Protein AF-A0A2D7NX62-F1 (afdb_monomer_lite)

Foldseek 3Di:
DKDKDKDFAPAPVVVVVCVVPDPCLVQFFDPVPWDWADPDGGMIMIITHGDPVNVCVVVVVDDDDDDPDDDDD

pLDDT: mean 70.57, std 18.41, range [36.34, 88.75]

Sequence (73 aa):
MILVFKVSFNNYIVWKKEFDAHKERAAVCEESKTTVGKINDISCMVMLTMSTWRYVAINELRLPEKVEGIRDS

Secondary structure (DSSP, 8-state):
-EEEEEEE-S-HHHHHHHHHH-HHHHHHS-GGG-EEEEEETTEEEEEEE--HHHHHHHHHT--SS--------

Radius of gyration: 15.06 Å; chains: 1; bounding box: 40×37×28 Å

Structure (mmCIF, N/CA/C/O backbone):
data_AF-A0A2D7NX62-F1
#
_entry.id   AF-A0A2D7NX62-F1
#
loop_
_atom_site.group_PDB
_atom_site.id
_atom_site.type_symbol
_atom_site.label_atom_id
_atom_site.label_alt_id
_atom_site.label_comp_id
_atom_site.label_asym_id
_atom_site.label_entity_id
_atom_site.label_seq_id
_atom_site.pdbx_PDB_ins_code
_atom_site.Cartn_x
_atom_site.Cartn_y
_atom_site.Cartn_z
_atom_site.occupancy
_atom_site.B_iso_or_equiv
_atom_site.auth_seq_id
_atom_site.auth_comp_id
_atom_site.auth_asym_id
_atom_site.auth_atom_id
_atom_site.pdbx_PDB_model_num
ATOM 1 N N . MET A 1 1 ? 8.373 -12.009 -9.358 1.00 74.62 1 MET A N 1
ATOM 2 C CA . MET A 1 1 ? 8.084 -12.655 -8.053 1.00 74.62 1 MET A CA 1
ATOM 3 C C . MET A 1 1 ? 6.991 -11.857 -7.356 1.00 74.62 1 MET A C 1
ATOM 5 O O . MET A 1 1 ? 6.984 -10.641 -7.513 1.00 74.62 1 MET A O 1
ATOM 9 N N . ILE A 1 2 ? 6.059 -12.508 -6.657 1.00 81.25 2 ILE A N 1
ATOM 10 C CA . ILE A 1 2 ? 4.971 -11.829 -5.935 1.00 81.25 2 ILE A CA 1
ATOM 11 C C . ILE A 1 2 ? 5.244 -11.962 -4.439 1.00 81.25 2 ILE A C 1
ATOM 13 O O . ILE A 1 2 ? 5.448 -13.071 -3.955 1.00 81.25 2 ILE A O 1
ATOM 17 N N . LEU A 1 3 ? 5.253 -10.838 -3.725 1.00 80.88 3 LEU A N 1
ATOM 18 C CA . LEU A 1 3 ? 5.386 -10.791 -2.273 1.00 80.88 3 LEU A CA 1
ATOM 19 C C . LEU A 1 3 ? 4.059 -10.318 -1.680 1.00 80.88 3 LEU A C 1
ATOM 21 O O . LEU A 1 3 ? 3.590 -9.227 -2.007 1.00 80.88 3 LEU A O 1
ATOM 25 N N . VAL A 1 4 ? 3.461 -11.125 -0.806 1.00 83.69 4 VAL A N 1
ATOM 26 C CA . VAL A 1 4 ? 2.233 -10.767 -0.088 1.00 83.69 4 VAL A CA 1
ATOM 27 C C . VAL A 1 4 ? 2.535 -10.719 1.398 1.00 83.69 4 VAL A C 1
ATOM 29 O O . VAL A 1 4 ? 3.047 -11.684 1.958 1.00 83.69 4 VAL A O 1
ATOM 32 N N . PHE A 1 5 ? 2.218 -9.602 2.045 1.00 83.25 5 PHE A N 1
ATOM 33 C CA . PHE A 1 5 ? 2.416 -9.438 3.481 1.00 83.25 5 PHE A CA 1
ATOM 34 C C . PHE A 1 5 ? 1.286 -8.622 4.102 1.00 83.25 5 PHE A C 1
ATOM 36 O O . PHE A 1 5 ? 0.652 -7.781 3.458 1.00 83.25 5 PHE A O 1
ATOM 43 N N . LYS A 1 6 ? 1.023 -8.901 5.378 1.00 86.44 6 LYS A N 1
ATOM 44 C CA . LYS A 1 6 ? 0.086 -8.143 6.202 1.00 86.44 6 LYS A CA 1
ATOM 45 C C . LYS A 1 6 ? 0.858 -7.063 6.948 1.00 86.44 6 LYS A C 1
ATOM 47 O O . LYS A 1 6 ? 1.850 -7.359 7.605 1.00 86.44 6 LYS A O 1
ATOM 52 N N . VAL A 1 7 ? 0.370 -5.832 6.874 1.00 86.69 7 VAL A N 1
ATOM 53 C CA . VAL A 1 7 ? 0.916 -4.688 7.605 1.00 86.69 7 VAL A CA 1
ATOM 54 C C . VAL A 1 7 ? -0.091 -4.271 8.662 1.00 86.69 7 VAL A C 1
ATOM 56 O O . VAL A 1 7 ? -1.287 -4.197 8.375 1.00 86.69 7 VAL A O 1
ATOM 59 N N . SER A 1 8 ? 0.395 -3.999 9.868 1.00 87.38 8 SER A N 1
ATOM 60 C CA . SER A 1 8 ? -0.379 -3.374 10.939 1.00 87.38 8 SER A CA 1
ATOM 61 C C . SER A 1 8 ? 0.043 -1.913 11.074 1.00 87.38 8 SER A C 1
ATOM 63 O O . SER A 1 8 ? 1.229 -1.602 10.980 1.00 87.38 8 SER A O 1
ATOM 65 N N . PHE A 1 9 ? -0.912 -1.016 11.286 1.00 84.44 9 PHE A N 1
ATOM 66 C CA . PHE A 1 9 ? -0.684 0.426 11.385 1.00 84.44 9 PHE A CA 1
ATOM 67 C C . PHE A 1 9 ? -1.724 1.068 12.300 1.00 84.44 9 PHE A C 1
ATOM 69 O O . PHE A 1 9 ? -2.831 0.564 12.461 1.00 84.44 9 PHE A O 1
ATOM 76 N N . ASN A 1 10 ? -1.379 2.227 12.859 1.00 84.88 10 ASN A N 1
ATOM 77 C CA . ASN A 1 10 ? -2.291 2.994 13.711 1.00 84.88 10 ASN A CA 1
ATOM 78 C C . ASN A 1 10 ? -3.276 3.848 12.896 1.00 84.88 10 ASN A C 1
ATOM 80 O O . ASN A 1 10 ? -4.350 4.186 13.382 1.00 84.88 10 ASN A O 1
ATOM 84 N N . ASN A 1 11 ? -2.908 4.224 11.665 1.00 85.62 11 ASN A N 1
ATOM 85 C CA . ASN A 1 11 ? -3.747 5.024 10.778 1.00 85.62 11 ASN A CA 1
ATOM 86 C C . ASN A 1 11 ? -3.486 4.657 9.310 1.00 85.62 11 ASN A C 1
ATOM 88 O O . ASN A 1 11 ? -2.414 4.942 8.773 1.00 85.62 11 ASN A O 1
ATOM 92 N N . TYR A 1 12 ? -4.486 4.057 8.658 1.00 84.44 12 TYR A N 1
ATOM 93 C CA . TYR A 1 12 ? -4.391 3.613 7.265 1.00 84.44 12 TYR A CA 1
ATOM 94 C C . TYR A 1 12 ? -4.082 4.750 6.284 1.00 84.44 12 TYR A C 1
ATOM 96 O O . TYR A 1 12 ? -3.295 4.562 5.364 1.00 84.44 12 TYR A O 1
ATOM 104 N N . ILE A 1 13 ? -4.694 5.924 6.462 1.00 86.62 13 ILE A N 1
ATOM 105 C CA . ILE A 1 13 ? -4.577 7.041 5.512 1.00 86.62 13 ILE A CA 1
ATOM 106 C C . ILE A 1 13 ? -3.153 7.600 5.535 1.00 86.62 13 ILE A C 1
ATOM 108 O O . ILE A 1 13 ? -2.553 7.811 4.481 1.00 86.62 13 ILE A O 1
ATOM 112 N N . VAL A 1 14 ? -2.606 7.805 6.737 1.00 88.06 14 VAL A N 1
ATOM 113 C CA . VAL A 1 14 ? -1.231 8.291 6.921 1.00 88.06 14 VAL A CA 1
ATOM 114 C C . VAL A 1 14 ? -0.241 7.271 6.368 1.00 88.06 14 VAL A C 1
ATOM 116 O O . VAL A 1 14 ? 0.582 7.617 5.523 1.00 88.06 14 VAL A O 1
ATOM 119 N N . TRP A 1 15 ? -0.395 6.001 6.755 1.00 88.75 15 TRP A N 1
ATOM 120 C CA . TRP A 1 15 ? 0.462 4.922 6.274 1.00 88.75 15 TRP A CA 1
ATOM 121 C C . TRP A 1 15 ? 0.416 4.783 4.747 1.00 88.75 15 TRP A C 1
ATOM 123 O O . TRP A 1 15 ? 1.457 4.679 4.108 1.00 88.75 15 TRP A O 1
ATOM 133 N N . LYS A 1 16 ? -0.772 4.832 4.132 1.00 87.56 16 LYS A N 1
ATOM 134 C CA . LYS A 1 16 ? -0.930 4.694 2.678 1.00 87.56 16 LYS A CA 1
ATOM 135 C C . LYS A 1 16 ? -0.254 5.841 1.931 1.00 87.56 16 LYS A C 1
ATOM 137 O O . LYS A 1 16 ? 0.384 5.599 0.911 1.00 87.56 16 LYS A O 1
ATOM 142 N N . LYS A 1 17 ? -0.339 7.066 2.457 1.00 88.12 17 LYS A N 1
ATOM 143 C CA . LYS A 1 17 ? 0.336 8.237 1.886 1.00 88.12 17 LYS A CA 1
ATOM 144 C C . LYS A 1 17 ? 1.859 8.098 1.934 1.00 88.12 17 LYS A C 1
ATOM 146 O O . LYS A 1 17 ? 2.517 8.375 0.937 1.00 88.12 17 LYS A O 1
ATOM 151 N N . GLU A 1 18 ? 2.413 7.656 3.060 1.00 87.81 18 GLU A N 1
ATOM 152 C CA . GLU A 1 18 ? 3.855 7.403 3.195 1.00 87.81 18 GLU A CA 1
ATOM 153 C C . GLU A 1 18 ? 4.312 6.249 2.301 1.00 87.81 18 GLU A C 1
ATOM 155 O O . GLU A 1 18 ? 5.313 6.364 1.595 1.00 87.81 18 GLU A O 1
ATOM 160 N N . PHE A 1 19 ? 3.534 5.165 2.271 1.00 85.56 19 PHE A N 1
ATOM 161 C CA . PHE A 1 19 ? 3.778 4.020 1.409 1.00 85.56 19 PHE A CA 1
ATOM 162 C C . PHE A 1 19 ? 3.780 4.431 -0.067 1.00 85.56 19 PHE A C 1
ATOM 164 O O . PHE A 1 19 ? 4.690 4.045 -0.789 1.00 85.56 19 PHE A O 1
ATOM 171 N N . ASP A 1 20 ? 2.818 5.228 -0.542 1.00 83.50 20 ASP A N 1
ATOM 172 C CA . ASP A 1 20 ? 2.754 5.704 -1.937 1.00 83.50 20 ASP A CA 1
ATOM 173 C C . ASP A 1 20 ? 3.809 6.760 -2.289 1.00 83.50 20 ASP A C 1
ATOM 175 O O . ASP A 1 20 ? 4.188 6.867 -3.451 1.00 83.50 20 ASP A O 1
ATOM 179 N N . ALA A 1 21 ? 4.352 7.481 -1.307 1.00 85.81 21 ALA A N 1
ATOM 180 C CA . ALA A 1 21 ? 5.435 8.441 -1.519 1.00 85.81 21 ALA A CA 1
ATOM 181 C C . ALA A 1 21 ? 6.847 7.813 -1.490 1.00 85.81 21 ALA A C 1
ATOM 183 O O . ALA A 1 21 ? 7.839 8.510 -1.732 1.00 85.81 21 ALA A O 1
ATOM 184 N N . HIS A 1 22 ? 6.974 6.521 -1.169 1.00 82.94 22 HIS A N 1
ATOM 185 C CA . HIS A 1 22 ? 8.271 5.890 -0.932 1.00 82.94 22 HIS A CA 1
ATOM 186 C C . HIS A 1 22 ? 9.040 5.630 -2.239 1.00 82.94 22 HIS A C 1
ATOM 188 O O . HIS A 1 22 ? 8.740 4.696 -2.982 1.00 82.94 22 HIS A O 1
ATOM 194 N N . LYS A 1 23 ? 10.092 6.420 -2.493 1.00 76.44 23 LYS A N 1
ATOM 195 C CA . LYS A 1 23 ? 10.881 6.409 -3.746 1.00 76.44 23 LYS A CA 1
ATOM 196 C C . LYS A 1 23 ? 11.474 5.046 -4.114 1.00 76.44 23 LYS A C 1
ATOM 198 O O . LYS A 1 23 ? 11.626 4.731 -5.290 1.00 76.44 23 LYS A O 1
ATOM 203 N N . GLU A 1 24 ? 11.791 4.223 -3.120 1.00 73.19 24 GLU A N 1
ATOM 204 C CA . GLU A 1 24 ? 12.359 2.889 -3.349 1.00 73.19 24 GLU A CA 1
ATOM 205 C C . GLU A 1 24 ? 11.328 1.881 -3.883 1.00 73.19 24 GLU A C 1
ATOM 207 O O . GLU A 1 24 ? 11.704 0.847 -4.434 1.00 73.19 24 GLU A O 1
ATOM 212 N N . ARG A 1 25 ? 10.021 2.173 -3.805 1.00 72.69 25 ARG A N 1
ATOM 213 C CA . ARG A 1 25 ? 8.995 1.293 -4.384 1.00 72.69 25 ARG A CA 1
ATOM 214 C C . ARG A 1 25 ? 9.074 1.255 -5.894 1.00 72.69 25 ARG A C 1
ATOM 216 O O . ARG A 1 25 ? 9.069 0.162 -6.448 1.00 72.69 25 ARG A O 1
ATOM 223 N N . ALA A 1 26 ? 9.259 2.409 -6.527 1.00 70.31 26 ALA A N 1
ATOM 224 C CA . ALA A 1 26 ? 9.527 2.487 -7.953 1.00 70.31 26 ALA A CA 1
ATOM 225 C C . ALA A 1 26 ? 10.816 1.745 -8.331 1.00 70.31 26 ALA A C 1
ATOM 227 O O . ALA A 1 26 ? 10.938 1.317 -9.473 1.00 70.31 26 ALA A O 1
ATOM 228 N N . ALA A 1 27 ? 11.777 1.598 -7.403 1.00 67.69 27 ALA A N 1
ATOM 229 C CA . ALA A 1 27 ? 13.037 0.884 -7.611 1.00 67.69 27 ALA A CA 1
ATOM 230 C C . ALA A 1 27 ? 12.876 -0.646 -7.556 1.00 67.69 27 ALA A C 1
ATOM 232 O O . ALA A 1 27 ? 13.493 -1.341 -8.359 1.00 67.69 27 ALA A O 1
ATOM 233 N N . VAL A 1 28 ? 12.034 -1.158 -6.655 1.00 67.19 28 VAL A N 1
ATOM 234 C CA . VAL A 1 28 ? 11.940 -2.594 -6.326 1.00 67.19 28 VAL A CA 1
ATOM 235 C C . VAL A 1 28 ? 10.693 -3.270 -6.915 1.00 67.19 28 VAL A C 1
ATOM 237 O O . VAL A 1 28 ? 10.716 -4.462 -7.222 1.00 67.19 28 VAL A O 1
ATOM 240 N N . CYS A 1 29 ? 9.596 -2.534 -7.088 1.00 73.12 29 CYS A N 1
ATOM 241 C CA . CYS A 1 29 ? 8.279 -3.082 -7.407 1.00 73.12 29 CYS A CA 1
ATOM 242 C C . CYS A 1 29 ? 7.662 -2.409 -8.638 1.00 73.12 29 CYS A C 1
ATOM 244 O O . CYS A 1 29 ? 7.839 -1.218 -8.878 1.00 73.12 29 CYS A O 1
ATO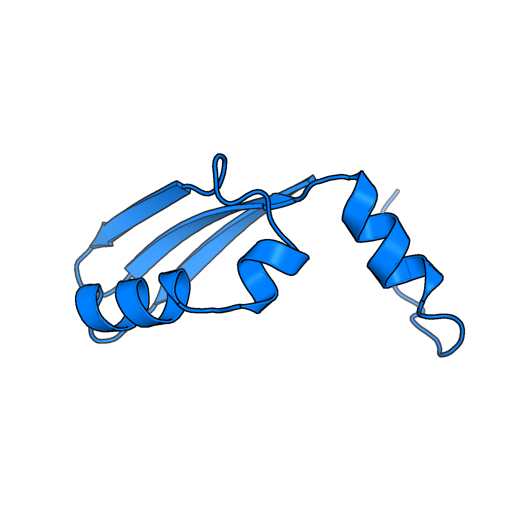M 246 N N . GLU A 1 30 ? 6.874 -3.166 -9.402 1.00 78.06 30 GLU A N 1
ATOM 247 C CA . GLU A 1 30 ? 5.996 -2.5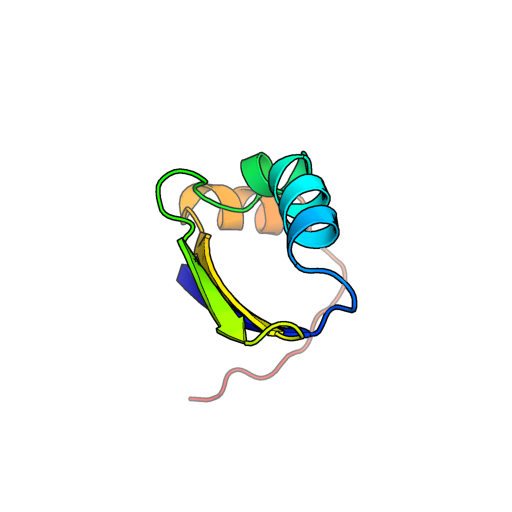94 -10.421 1.00 78.06 30 GLU A CA 1
ATOM 248 C C . GLU A 1 30 ? 4.794 -1.947 -9.722 1.00 78.06 30 GLU A C 1
ATOM 250 O O . GLU A 1 30 ? 3.891 -2.630 -9.227 1.00 78.06 30 GLU A O 1
ATOM 255 N N . GLU A 1 31 ? 4.785 -0.614 -9.655 1.00 73.81 31 GLU A N 1
ATOM 256 C CA . GLU A 1 31 ? 3.728 0.150 -8.980 1.00 73.81 31 GLU A CA 1
ATOM 257 C C . GLU A 1 31 ? 2.348 -0.103 -9.596 1.00 73.81 31 GLU A C 1
ATOM 259 O O . GLU A 1 31 ? 1.376 -0.267 -8.863 1.00 73.81 31 GLU A O 1
ATOM 264 N N . SER A 1 32 ? 2.274 -0.259 -10.923 1.00 78.50 32 SER A N 1
ATOM 265 C CA . SER A 1 32 ? 1.036 -0.559 -11.659 1.00 78.50 32 SER A CA 1
ATOM 266 C C . SER A 1 32 ? 0.409 -1.912 -11.307 1.00 78.50 32 SER A C 1
ATOM 268 O O . SER A 1 32 ? -0.776 -2.120 -11.550 1.00 78.50 32 SER A O 1
ATOM 270 N N . LYS A 1 33 ? 1.192 -2.831 -10.731 1.00 80.62 33 LYS A N 1
ATOM 271 C CA . LYS A 1 33 ? 0.755 -4.169 -10.305 1.00 80.62 33 LYS A CA 1
ATOM 272 C C . LYS A 1 33 ? 0.783 -4.339 -8.788 1.00 80.62 33 LYS A C 1
ATOM 274 O O . LYS A 1 33 ? 0.614 -5.452 -8.287 1.00 80.62 33 LYS A O 1
ATOM 279 N N . THR A 1 34 ? 1.038 -3.262 -8.049 1.00 81.50 34 THR A N 1
ATOM 280 C CA . THR A 1 34 ? 0.989 -3.276 -6.592 1.00 81.50 34 THR A CA 1
ATOM 281 C C . THR A 1 34 ? -0.442 -3.053 -6.135 1.00 81.50 34 THR A C 1
ATOM 283 O O . THR A 1 34 ? -1.041 -2.024 -6.436 1.00 81.50 34 THR A O 1
ATOM 286 N N . THR A 1 35 ? -0.975 -3.993 -5.358 1.00 86.00 35 THR A N 1
ATOM 287 C CA . THR A 1 35 ? -2.335 -3.896 -4.817 1.00 86.00 35 THR A CA 1
ATOM 288 C C . THR A 1 35 ? -2.284 -3.775 -3.303 1.00 86.00 35 THR A C 1
ATOM 290 O O . THR A 1 35 ? -1.561 -4.511 -2.633 1.00 86.00 35 THR A O 1
ATOM 293 N N . VAL A 1 36 ? -3.062 -2.844 -2.754 1.00 87.31 36 VAL A N 1
ATOM 294 C CA . VAL A 1 36 ? -3.251 -2.689 -1.309 1.00 87.31 36 VAL A CA 1
ATOM 295 C C . VAL A 1 36 ? -4.720 -2.935 -0.996 1.00 87.31 36 VAL A C 1
ATOM 297 O O . VAL A 1 36 ? -5.581 -2.174 -1.428 1.00 87.31 36 VAL A O 1
ATOM 300 N N . GLY A 1 37 ? -4.998 -4.005 -0.256 1.00 86.38 37 GLY A N 1
ATOM 301 C CA . GLY A 1 37 ? -6.335 -4.346 0.218 1.00 86.38 37 GLY A CA 1
ATOM 302 C C . GLY A 1 37 ? -6.478 -3.991 1.691 1.00 86.38 37 GLY A C 1
ATOM 303 O O . GLY A 1 37 ? -5.787 -4.562 2.536 1.00 86.38 37 GLY A O 1
ATOM 304 N N . LYS A 1 38 ? -7.374 -3.059 2.027 1.00 87.88 38 LYS A N 1
ATOM 305 C CA . LYS A 1 38 ? -7.710 -2.771 3.427 1.00 87.88 38 LYS A CA 1
ATOM 306 C C . LYS A 1 38 ? -8.438 -3.983 4.021 1.00 87.88 3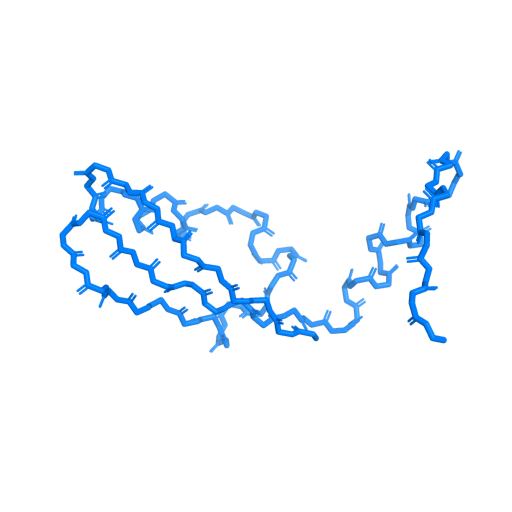8 LYS A C 1
ATOM 308 O O . LYS A 1 38 ? -9.425 -4.431 3.449 1.00 87.88 38 LYS A O 1
ATOM 313 N N . ILE A 1 39 ? -7.956 -4.500 5.154 1.00 85.38 39 ILE A N 1
ATOM 314 C CA . ILE A 1 39 ? -8.613 -5.608 5.870 1.00 85.38 39 ILE A CA 1
ATOM 315 C C . ILE A 1 39 ? -9.525 -5.034 6.953 1.00 85.38 39 ILE A C 1
ATOM 317 O O . ILE A 1 39 ? -10.692 -5.391 7.050 1.00 85.38 39 ILE A O 1
ATOM 321 N N . ASN A 1 40 ? -8.984 -4.131 7.767 1.00 84.19 40 ASN A N 1
ATOM 322 C CA . ASN A 1 40 ? -9.699 -3.421 8.822 1.00 84.19 40 ASN A CA 1
ATOM 323 C C . ASN A 1 40 ? -9.028 -2.055 9.063 1.00 84.19 40 ASN A C 1
ATOM 325 O O . ASN A 1 40 ? -8.168 -1.632 8.289 1.00 84.19 40 ASN A O 1
ATOM 329 N N . ASP A 1 41 ? -9.424 -1.334 10.109 1.00 82.19 41 ASP A N 1
ATOM 330 C CA . ASP A 1 41 ? -8.894 0.011 10.381 1.00 82.19 41 ASP A CA 1
ATOM 331 C C . ASP A 1 41 ? -7.446 0.027 10.892 1.00 82.19 41 ASP A C 1
ATOM 333 O O . ASP A 1 41 ? -6.796 1.070 10.843 1.00 82.19 41 ASP A O 1
ATOM 337 N N . ILE A 1 42 ? -6.925 -1.130 11.312 1.00 85.75 42 ILE A N 1
ATOM 338 C CA . ILE A 1 42 ? -5.586 -1.282 11.902 1.00 85.75 42 ILE A CA 1
ATOM 339 C C . ILE A 1 42 ? -4.632 -2.136 11.055 1.00 85.75 42 ILE A C 1
ATOM 341 O O . ILE A 1 42 ? -3.480 -2.337 11.436 1.00 85.75 42 ILE A O 1
ATOM 345 N N . SER A 1 43 ? -5.098 -2.713 9.943 1.00 87.44 43 SER A N 1
ATOM 346 C CA . SER A 1 43 ? -4.290 -3.600 9.106 1.00 87.44 43 SER A CA 1
ATOM 347 C C . SER A 1 43 ? -4.751 -3.682 7.651 1.00 87.44 43 SER A C 1
ATOM 349 O O . SER A 1 43 ? -5.936 -3.565 7.321 1.00 87.44 43 SER A O 1
ATOM 351 N N . CYS A 1 44 ? -3.787 -3.900 6.759 1.00 87.38 44 CYS A N 1
ATOM 352 C CA . CYS A 1 44 ? -4.006 -4.116 5.333 1.00 87.38 44 CYS A CA 1
ATOM 353 C C . CYS A 1 44 ? -3.129 -5.254 4.819 1.00 87.38 44 CYS A C 1
ATOM 355 O O . CYS A 1 44 ? -2.106 -5.603 5.409 1.00 87.38 44 CYS A O 1
ATOM 357 N N . MET A 1 45 ? -3.524 -5.808 3.682 1.00 88.75 45 MET A N 1
ATOM 358 C CA . MET A 1 45 ? -2.687 -6.676 2.870 1.00 88.75 45 MET A CA 1
ATOM 359 C C . MET A 1 45 ? -2.047 -5.861 1.759 1.00 88.75 45 MET A C 1
ATOM 361 O O . MET A 1 45 ? -2.710 -5.064 1.093 1.00 88.75 45 MET A O 1
ATOM 365 N N . VAL A 1 46 ? -0.759 -6.094 1.547 1.00 86.38 46 VAL A N 1
ATOM 366 C CA . VAL A 1 46 ? -0.006 -5.528 0.436 1.00 86.38 46 VAL A CA 1
ATOM 367 C C . VAL A 1 46 ? 0.472 -6.675 -0.432 1.00 86.38 46 VAL A C 1
ATOM 369 O O . VAL A 1 46 ? 1.116 -7.604 0.050 1.00 86.38 46 VAL A O 1
ATOM 372 N N . MET A 1 47 ? 0.153 -6.591 -1.717 1.00 86.75 47 MET A N 1
ATOM 373 C CA . MET A 1 47 ? 0.677 -7.459 -2.756 1.00 86.75 47 MET A CA 1
ATOM 374 C C . MET A 1 47 ? 1.630 -6.637 -3.616 1.00 86.75 47 MET A C 1
ATOM 376 O O . MET A 1 47 ? 1.198 -5.780 -4.387 1.00 86.75 47 MET A O 1
ATOM 380 N N . LEU A 1 48 ? 2.927 -6.892 -3.464 1.00 84.94 48 LEU A N 1
ATOM 381 C CA . LEU A 1 48 ? 3.974 -6.310 -4.291 1.00 84.94 48 LEU A CA 1
ATOM 382 C C . LEU A 1 48 ? 4.307 -7.267 -5.428 1.00 84.94 48 LEU A C 1
ATOM 384 O O . LEU A 1 48 ? 4.669 -8.425 -5.207 1.00 84.94 48 LEU A O 1
ATOM 3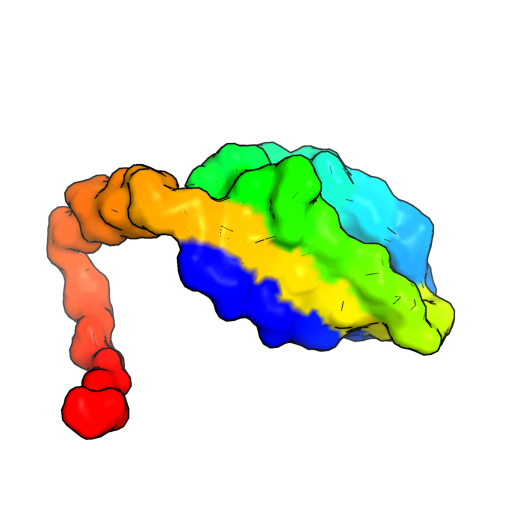88 N N . THR A 1 49 ? 4.242 -6.754 -6.649 1.00 79.69 49 THR A N 1
ATOM 389 C CA . THR A 1 49 ? 4.723 -7.473 -7.824 1.00 79.69 49 THR A CA 1
ATOM 390 C C . THR A 1 49 ? 6.115 -6.956 -8.159 1.00 79.69 49 THR A C 1
ATOM 392 O O . THR A 1 49 ? 6.276 -5.803 -8.551 1.00 79.69 49 THR A O 1
ATOM 395 N N . MET A 1 50 ? 7.138 -7.792 -7.984 1.00 71.00 50 MET A N 1
ATOM 396 C CA . MET A 1 50 ? 8.511 -7.452 -8.360 1.00 71.00 50 MET A CA 1
ATOM 397 C C . MET A 1 50 ? 8.751 -7.765 -9.837 1.00 71.00 50 MET A C 1
ATOM 399 O O . MET A 1 50 ? 8.542 -8.906 -10.273 1.00 71.00 50 MET A O 1
ATOM 403 N N . SER A 1 51 ? 9.266 -6.779 -10.574 1.00 63.66 51 SER A N 1
ATOM 404 C CA . SER A 1 51 ? 9.802 -6.959 -11.926 1.00 63.66 51 SER A CA 1
ATOM 405 C C . SER A 1 51 ? 11.102 -7.763 -11.868 1.00 63.66 51 SER A C 1
ATOM 407 O O . SER A 1 51 ? 12.095 -7.312 -11.290 1.00 63.66 51 SER A O 1
ATOM 409 N N . THR A 1 52 ? 11.111 -8.937 -12.500 1.00 55.25 52 THR A N 1
ATOM 410 C CA . THR A 1 52 ? 12.233 -9.895 -12.525 1.00 55.25 52 THR A CA 1
ATOM 411 C C . THR A 1 52 ? 13.561 -9.264 -12.979 1.00 55.25 52 THR A C 1
ATOM 413 O O . THR A 1 52 ? 14.615 -9.624 -12.467 1.00 55.25 52 THR A O 1
ATOM 416 N N . TRP A 1 53 ? 13.516 -8.255 -13.855 1.00 51.34 53 TRP A N 1
ATOM 417 C CA . TRP A 1 53 ? 14.691 -7.552 -14.391 1.00 51.34 53 TRP A CA 1
ATOM 418 C C . TRP A 1 53 ? 15.418 -6.646 -13.382 1.00 51.34 53 TRP A C 1
ATOM 420 O O . TRP A 1 53 ? 16.597 -6.359 -13.555 1.00 51.34 53 TRP A O 1
ATOM 430 N N . ARG A 1 54 ? 14.748 -6.206 -12.309 1.00 50.72 54 ARG A N 1
ATOM 431 C CA . ARG A 1 54 ? 15.345 -5.323 -11.285 1.00 50.72 54 ARG A CA 1
ATOM 432 C C . ARG A 1 54 ? 15.905 -6.082 -10.087 1.00 50.72 54 ARG A C 1
ATOM 434 O O . ARG A 1 54 ? 16.819 -5.596 -9.432 1.00 50.72 54 ARG A O 1
ATOM 441 N N . TYR A 1 55 ? 15.418 -7.299 -9.852 1.00 46.59 55 TYR A N 1
ATOM 442 C CA . TYR A 1 55 ? 15.983 -8.204 -8.853 1.00 46.59 55 TYR A CA 1
ATOM 443 C C . TYR A 1 55 ? 17.418 -8.616 -9.222 1.00 46.59 55 TYR A C 1
ATOM 445 O O . TYR A 1 55 ? 18.286 -8.649 -8.358 1.00 46.59 55 TYR A O 1
ATOM 453 N N . VAL A 1 56 ? 17.685 -8.836 -10.518 1.00 47.06 56 VAL A N 1
ATOM 454 C CA . VAL A 1 56 ? 19.040 -9.096 -11.033 1.00 47.06 56 VAL A CA 1
ATOM 455 C C . VAL A 1 56 ? 19.939 -7.874 -10.844 1.00 47.06 56 VAL A C 1
ATOM 457 O O . VAL A 1 56 ? 21.043 -8.036 -10.362 1.00 47.06 56 VAL A O 1
ATOM 460 N N . ALA A 1 57 ? 19.464 -6.648 -11.086 1.00 46.16 57 ALA A N 1
ATOM 461 C CA . ALA A 1 57 ? 20.271 -5.442 -10.865 1.00 46.16 57 ALA A CA 1
ATOM 462 C C . ALA A 1 57 ? 20.629 -5.202 -9.382 1.00 46.16 57 ALA A C 1
ATOM 464 O O . ALA A 1 57 ? 21.735 -4.762 -9.084 1.00 46.16 57 ALA A O 1
ATOM 465 N N . ILE A 1 58 ? 19.723 -5.514 -8.445 1.00 50.03 58 ILE A N 1
ATOM 466 C CA . ILE A 1 58 ? 19.989 -5.402 -6.998 1.00 50.03 58 ILE A CA 1
ATOM 467 C C . ILE A 1 58 ? 20.919 -6.529 -6.509 1.00 50.03 58 ILE A C 1
ATOM 469 O O . ILE A 1 58 ? 21.752 -6.283 -5.638 1.00 50.03 58 ILE A O 1
ATOM 473 N N . ASN A 1 59 ? 20.823 -7.739 -7.075 1.00 47.25 59 ASN A N 1
ATOM 474 C CA . ASN A 1 59 ? 21.727 -8.847 -6.740 1.00 47.25 59 ASN A CA 1
ATOM 475 C C . ASN A 1 59 ? 23.094 -8.762 -7.444 1.00 47.25 59 ASN A C 1
ATOM 477 O O . ASN A 1 59 ? 24.094 -9.136 -6.844 1.00 47.25 59 ASN A O 1
ATOM 481 N N . GLU A 1 60 ? 23.180 -8.261 -8.677 1.00 42.72 60 GLU A N 1
ATOM 482 C CA . GLU A 1 60 ? 24.448 -8.146 -9.416 1.00 42.72 60 GLU A CA 1
ATOM 483 C C . GLU A 1 60 ? 25.288 -6.940 -8.984 1.00 42.72 60 GLU A C 1
ATOM 485 O O . GLU A 1 60 ? 26.512 -7.003 -9.053 1.00 42.72 60 GLU A O 1
ATOM 490 N N . LEU A 1 61 ? 24.677 -5.880 -8.439 1.00 43.00 61 LEU A N 1
ATOM 491 C CA . LEU A 1 61 ? 25.414 -4.799 -7.763 1.00 43.00 61 LEU A CA 1
ATOM 492 C C . LEU A 1 61 ? 25.863 -5.168 -6.336 1.00 43.00 61 LEU A C 1
ATOM 494 O O . LEU A 1 61 ? 26.477 -4.343 -5.658 1.00 43.00 61 LEU A O 1
ATOM 498 N N . ARG A 1 62 ? 25.593 -6.396 -5.870 1.00 44.53 62 ARG A N 1
ATOM 499 C CA . ARG A 1 62 ? 26.024 -6.887 -4.559 1.00 44.53 62 ARG A CA 1
ATOM 500 C C . ARG A 1 62 ? 26.694 -8.255 -4.666 1.00 44.53 62 ARG A C 1
ATOM 502 O O . ARG A 1 62 ? 26.119 -9.272 -4.300 1.00 44.53 62 ARG A O 1
ATOM 509 N N . LEU A 1 63 ? 27.968 -8.262 -5.050 1.00 40.34 63 LEU A N 1
ATOM 510 C CA . LEU A 1 63 ? 28.899 -9.304 -4.610 1.00 40.34 63 LEU A CA 1
ATOM 511 C C . LEU A 1 63 ? 30.184 -8.650 -4.076 1.00 40.34 63 LEU A C 1
ATOM 513 O O . LEU A 1 63 ? 30.651 -7.705 -4.710 1.00 40.34 63 LEU A O 1
ATOM 517 N N . PRO A 1 64 ? 30.805 -9.137 -2.981 1.00 44.41 64 PRO A N 1
ATOM 518 C CA . PRO A 1 64 ? 30.446 -10.285 -2.144 1.00 44.41 64 PRO A CA 1
ATOM 519 C C . PRO A 1 64 ? 30.438 -9.941 -0.641 1.00 44.41 64 PRO A C 1
ATOM 521 O O . PRO A 1 64 ? 31.453 -9.550 -0.084 1.00 44.41 64 PRO A O 1
ATOM 524 N N . GLU A 1 65 ? 29.344 -10.211 0.068 1.00 39.56 65 GLU A N 1
ATOM 525 C CA . GLU A 1 65 ? 29.482 -10.666 1.457 1.00 39.56 65 GLU A CA 1
ATOM 526 C C . GLU A 1 65 ? 28.292 -11.552 1.827 1.00 39.56 65 GLU A C 1
ATOM 528 O O . GLU A 1 65 ? 27.187 -11.093 2.096 1.00 39.56 65 GLU A O 1
ATOM 533 N N . LYS A 1 66 ? 28.560 -12.858 1.728 1.00 44.03 66 LYS A N 1
ATOM 534 C CA . LYS A 1 66 ? 28.053 -13.931 2.586 1.00 44.03 66 LYS A CA 1
ATOM 535 C C . LYS A 1 66 ? 26.571 -13.841 2.983 1.00 44.03 66 LYS A C 1
ATOM 537 O O . LYS A 1 66 ? 26.214 -13.257 3.999 1.00 44.03 66 LYS A O 1
ATOM 542 N N . VAL A 1 67 ? 25.731 -14.578 2.263 1.00 39.25 67 VAL A N 1
ATOM 543 C CA . VAL A 1 67 ? 24.511 -15.140 2.854 1.00 39.25 67 VAL A CA 1
ATOM 544 C C . VAL A 1 67 ? 24.498 -16.630 2.534 1.00 39.25 67 VAL A C 1
ATOM 546 O O . VAL A 1 67 ? 24.045 -17.053 1.474 1.00 39.25 67 VAL A O 1
ATOM 549 N N . GLU A 1 68 ? 25.056 -17.427 3.447 1.00 42.34 68 GLU A N 1
ATOM 550 C CA . GLU A 1 68 ? 24.626 -18.816 3.585 1.00 42.34 68 GLU A CA 1
ATOM 551 C C . GLU A 1 68 ? 23.168 -18.784 4.048 1.00 42.34 68 GLU A C 1
ATOM 553 O O . GLU A 1 68 ? 22.844 -18.206 5.084 1.00 42.34 68 GLU A O 1
ATOM 558 N N . GLY A 1 69 ? 22.279 -19.348 3.238 1.00 36.56 69 GLY A N 1
ATOM 559 C CA . GLY A 1 69 ? 20.844 -19.324 3.483 1.00 36.56 69 GLY A CA 1
ATOM 560 C C . GLY A 1 69 ? 20.149 -20.378 2.639 1.00 36.56 69 GLY A C 1
ATOM 561 O O . GLY A 1 69 ? 19.657 -20.079 1.559 1.00 36.56 69 GLY A O 1
ATOM 562 N N . ILE A 1 70 ? 20.231 -21.613 3.135 1.00 39.94 70 ILE A N 1
ATOM 563 C CA . ILE A 1 70 ? 19.368 -22.787 2.932 1.00 39.94 70 ILE A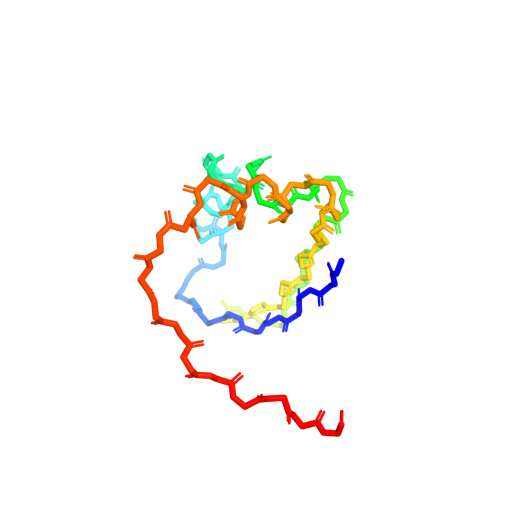 CA 1
ATOM 564 C C . ILE A 1 70 ? 18.346 -22.646 1.786 1.00 39.94 70 ILE A C 1
ATOM 566 O O . ILE A 1 70 ? 17.320 -21.979 1.917 1.00 39.94 70 ILE A O 1
ATOM 570 N N . ARG A 1 71 ? 18.611 -23.347 0.677 1.00 36.34 71 ARG A N 1
ATOM 571 C CA . ARG A 1 71 ? 17.569 -23.781 -0.259 1.00 36.34 71 ARG A CA 1
ATOM 572 C C . ARG A 1 71 ? 16.903 -25.015 0.340 1.00 36.34 71 ARG A C 1
ATOM 574 O O . ARG A 1 71 ? 17.578 -26.022 0.534 1.00 36.34 71 ARG A O 1
ATOM 581 N N . ASP A 1 72 ? 15.607 -24.927 0.611 1.00 41.38 72 ASP A N 1
ATOM 582 C 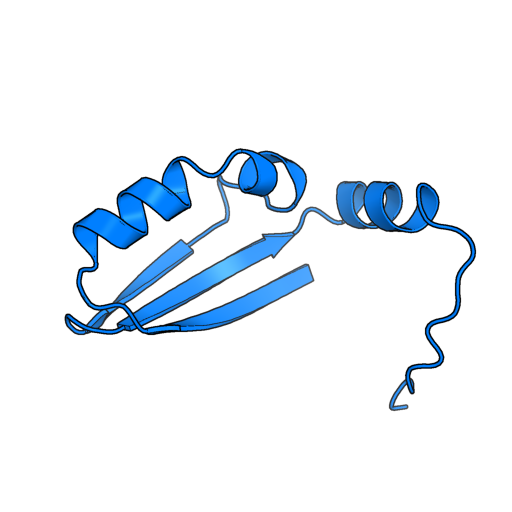CA . ASP A 1 72 ? 14.774 -26.119 0.704 1.00 41.38 72 ASP A CA 1
ATOM 583 C C . ASP A 1 72 ? 14.477 -26.632 -0.712 1.00 41.38 72 ASP A C 1
ATOM 585 O O . ASP A 1 72 ? 13.984 -25.878 -1.557 1.00 41.38 72 ASP A O 1
ATOM 589 N N . SER A 1 73 ? 14.754 -27.933 -0.876 1.00 40.28 73 SER A N 1
ATOM 590 C CA . SER A 1 73 ? 14.604 -28.828 -2.044 1.00 40.28 73 SER A CA 1
ATOM 591 C C . SER A 1 73 ? 15.609 -28.699 -3.190 1.00 40.28 73 SER A C 1
ATOM 593 O O . SER A 1 73 ? 15.625 -27.676 -3.908 1.00 40.28 73 SER A O 1
#